Protein AF-A0A4T0TVY1-F1 (afdb_monomer)

Sequence (167 aa):
MPFAFKQKFFKFLSTNPLVAKLQYSLKISLIFTSILFFDAVQRMLRVVKEGQTAKEEHAFTDVRSETNFAARKFYSQRNVYLTGFTLFLSLILSRVFGIIMDLIQSQEELGLMKKDGQSSAAQNFKKQIEAKDREIEILKKQSTQNNKAMNELVDNANSSSGSKKEK

Mean predicted aligned error: 15.87 Å

Solvent-accessible surface area (backbone atoms only — not comparable to full-atom values): 8939 Å² total; per-residue (Å²): 138,65,64,69,59,51,50,50,55,52,45,58,47,61,77,35,80,56,45,66,52,48,56,49,49,51,55,51,50,44,53,55,38,48,53,53,27,52,52,30,44,53,52,30,53,50,51,53,48,56,52,51,53,36,61,73,68,59,65,62,79,42,74,68,57,48,52,55,48,52,51,53,48,54,55,30,51,52,49,28,53,52,34,45,49,50,40,52,50,45,52,50,50,56,53,51,53,52,53,52,50,54,51,50,52,54,50,50,52,54,49,49,52,50,48,54,57,50,62,52,55,50,50,50,52,52,53,49,50,62,49,49,54,52,51,50,52,51,51,51,52,49,50,54,51,51,52,49,53,50,49,52,52,50,52,51,49,53,54,60,58,60,69,71,75,77,129

pLDDT: mean 78.93, std 13.14, range [34.69, 95.62]

Radius of gyration: 43.63 Å; Cα contacts (8 Å, |Δi|>4): 47; chains: 1; bounding box: 74×28×139 Å

Structure (mmCIF, N/CA/C/O backbone):
data_AF-A0A4T0TVY1-F1
#
_entry.id   AF-A0A4T0TVY1-F1
#
loop_
_atom_site.group_PDB
_atom_site.id
_atom_site.type_symbol
_atom_site.label_atom_id
_atom_site.label_alt_id
_atom_site.label_comp_id
_atom_site.label_asym_id
_atom_site.label_entity_id
_atom_site.label_seq_id
_atom_site.pdbx_PDB_ins_code
_atom_site.Cartn_x
_atom_site.Cartn_y
_atom_site.Cartn_z
_atom_site.occupancy
_atom_site.B_iso_or_equiv
_atom_site.auth_seq_id
_atom_site.auth_comp_id
_atom_site.auth_asym_id
_atom_site.auth_atom_id
_atom_site.pdbx_PDB_model_num
ATOM 1 N N . MET A 1 1 ? 0.354 11.152 25.403 1.00 52.47 1 MET A N 1
ATOM 2 C CA . MET A 1 1 ? 0.126 12.048 24.241 1.00 52.47 1 MET A CA 1
ATOM 3 C C . MET A 1 1 ? 0.716 11.360 23.006 1.00 52.47 1 MET A C 1
ATOM 5 O O . MET A 1 1 ? 1.883 11.025 23.136 1.00 52.47 1 MET A O 1
ATOM 9 N N . PRO A 1 2 ? 0.036 11.034 21.877 1.00 55.88 2 PRO A N 1
ATOM 10 C CA . PRO A 1 2 ? -1.277 11.427 21.352 1.00 55.88 2 PRO A CA 1
ATOM 11 C C . PRO A 1 2 ? -2.118 10.201 20.881 1.00 55.88 2 PRO A C 1
ATOM 13 O O . PRO A 1 2 ? -2.559 10.135 19.735 1.00 55.88 2 PRO A O 1
ATOM 16 N N . PHE A 1 3 ? -2.309 9.179 21.725 1.00 55.06 3 PHE A N 1
ATOM 17 C CA . PHE A 1 3 ? -3.014 7.951 21.309 1.00 55.06 3 PHE A CA 1
ATOM 18 C C . PHE A 1 3 ? -4.513 8.187 21.059 1.00 55.06 3 PHE A C 1
ATOM 20 O O . PHE A 1 3 ? -5.058 7.698 20.077 1.00 55.06 3 PHE A O 1
ATOM 27 N N . ALA A 1 4 ? -5.158 9.029 21.875 1.00 60.84 4 ALA A N 1
ATOM 28 C CA . ALA A 1 4 ? -6.583 9.338 21.745 1.00 60.84 4 ALA A CA 1
ATOM 29 C C . ALA A 1 4 ? -6.927 10.116 20.460 1.00 60.84 4 ALA A C 1
ATOM 31 O O . ALA A 1 4 ? -7.992 9.916 19.883 1.00 60.84 4 ALA A O 1
ATOM 32 N N . PHE A 1 5 ? -6.025 10.984 19.988 1.00 60.34 5 PHE A N 1
ATOM 33 C CA . PHE A 1 5 ? -6.246 11.761 18.764 1.00 60.34 5 PHE A CA 1
ATOM 34 C C . PHE A 1 5 ? -6.070 10.895 17.515 1.00 60.34 5 PHE A C 1
ATOM 36 O O . PHE A 1 5 ? -6.911 10.940 16.620 1.00 60.34 5 PHE A O 1
ATOM 43 N N . LYS A 1 6 ? -5.039 10.033 17.501 1.00 64.50 6 LYS A N 1
ATOM 44 C CA . LYS A 1 6 ? -4.890 8.993 16.475 1.00 64.50 6 LYS A CA 1
ATOM 45 C C . LYS A 1 6 ? -6.125 8.094 16.465 1.00 64.50 6 LYS A C 1
ATOM 47 O O . LYS A 1 6 ? -6.751 7.946 15.426 1.00 64.50 6 LYS A O 1
ATOM 52 N N . GLN A 1 7 ? -6.549 7.588 17.620 1.00 64.44 7 GLN A N 1
ATOM 53 C CA . GLN A 1 7 ? -7.706 6.700 17.717 1.00 64.44 7 GLN A CA 1
ATOM 54 C C . GLN A 1 7 ? -9.004 7.361 17.230 1.00 64.44 7 GLN A C 1
ATOM 56 O O . GLN A 1 7 ? -9.764 6.720 16.518 1.00 64.44 7 GLN A O 1
ATOM 61 N N . LYS A 1 8 ? -9.246 8.647 17.520 1.00 65.69 8 LYS A N 1
ATOM 62 C CA . LYS A 1 8 ? -10.415 9.376 16.994 1.00 65.69 8 LYS A CA 1
ATOM 63 C C . LYS A 1 8 ? -10.335 9.642 15.491 1.00 65.69 8 LYS A C 1
ATOM 65 O O . LYS A 1 8 ? -11.336 9.458 14.809 1.00 65.69 8 LYS A O 1
ATOM 70 N N . PHE A 1 9 ? -9.172 10.034 14.970 1.00 66.25 9 PHE A N 1
ATOM 71 C CA 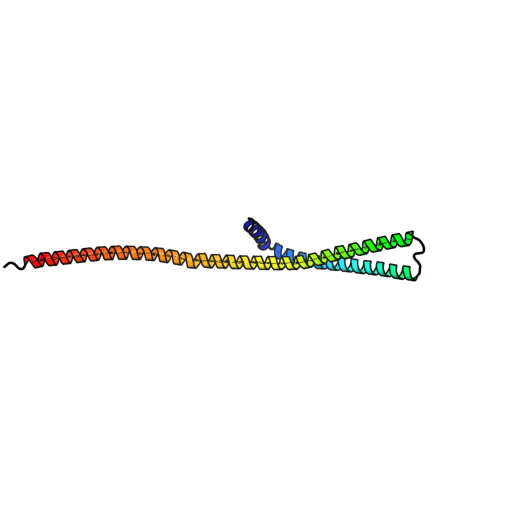. PHE A 1 9 ? -8.985 10.265 13.534 1.00 66.25 9 PHE A CA 1
ATOM 72 C C . PHE A 1 9 ? -9.130 8.963 12.735 1.00 66.25 9 PHE A C 1
ATOM 74 O O . PHE A 1 9 ? -9.834 8.926 11.732 1.00 66.25 9 PHE A O 1
ATOM 81 N N . PHE A 1 10 ? -8.541 7.870 13.225 1.00 62.25 10 PHE A N 1
ATOM 82 C CA . PHE A 1 10 ? -8.631 6.552 12.602 1.00 62.25 10 PHE A CA 1
ATOM 83 C C . PHE A 1 10 ? -10.004 5.903 12.778 1.00 62.25 10 PHE A C 1
ATOM 85 O O . PHE A 1 10 ? -10.476 5.275 11.838 1.00 62.25 10 PHE A O 1
ATOM 92 N N . LYS A 1 11 ? -10.693 6.105 13.910 1.00 65.50 11 LYS A N 1
ATOM 93 C CA . LYS A 1 11 ? -12.083 5.661 14.079 1.00 65.50 11 LYS A CA 1
ATOM 94 C C . LYS A 1 11 ? -13.013 6.427 13.140 1.00 65.50 11 LYS A C 1
ATOM 96 O O . LYS A 1 11 ? -13.789 5.805 12.437 1.00 65.50 11 LYS A O 1
ATOM 101 N N . PHE A 1 12 ? -12.854 7.744 13.011 1.00 65.31 12 PHE A N 1
ATOM 102 C CA . PHE A 1 12 ? -13.601 8.540 12.031 1.00 65.31 12 PHE A CA 1
ATOM 103 C C . PHE A 1 12 ? -13.336 8.100 10.581 1.00 65.31 12 PHE A C 1
ATOM 105 O O . PHE A 1 12 ? -14.265 8.032 9.778 1.00 65.31 12 PHE A O 1
ATOM 112 N N . LEU A 1 13 ? -12.089 7.742 10.257 1.00 64.56 13 LEU A N 1
ATOM 113 C CA . LEU A 1 13 ? -11.735 7.187 8.951 1.00 64.56 13 LEU A CA 1
ATOM 114 C C . LEU A 1 13 ? -12.352 5.793 8.740 1.00 64.56 13 LEU A C 1
ATOM 116 O O . LEU A 1 13 ? -12.840 5.524 7.649 1.00 64.56 13 LEU A O 1
ATOM 120 N N . SER A 1 14 ? -12.370 4.957 9.786 1.00 61.78 14 SER A N 1
ATOM 121 C CA . SER A 1 14 ? -12.850 3.566 9.797 1.00 61.78 14 SER A CA 1
ATOM 122 C C . SER A 1 14 ? -14.367 3.405 9.789 1.00 61.78 14 SER A C 1
ATOM 124 O O . SER A 1 14 ? -14.870 2.451 9.206 1.00 61.78 14 SER A O 1
ATOM 126 N N . THR A 1 15 ? -15.110 4.290 10.454 1.00 64.00 15 THR A N 1
ATOM 127 C CA . THR A 1 15 ? -16.579 4.213 10.540 1.00 64.00 15 THR A CA 1
ATOM 128 C C . THR A 1 15 ? -17.250 4.729 9.262 1.00 64.00 15 THR A C 1
ATOM 130 O O . THR A 1 15 ? -18.436 4.506 9.040 1.00 64.00 15 THR A O 1
ATOM 133 N N . ASN A 1 16 ? -16.500 5.414 8.396 1.00 65.06 16 ASN A N 1
ATOM 134 C CA . ASN A 1 16 ? -17.014 5.946 7.145 1.00 65.06 16 ASN A CA 1
ATOM 135 C C . ASN A 1 16 ? -16.883 4.880 6.031 1.00 65.06 16 ASN A C 1
ATOM 137 O O . ASN A 1 16 ? -15.803 4.297 5.889 1.00 65.06 16 ASN A O 1
ATOM 141 N N . PRO A 1 17 ? -17.902 4.653 5.171 1.00 65.25 17 PRO A N 1
ATOM 142 C CA . PRO A 1 17 ? -17.820 3.781 3.980 1.00 65.25 17 PRO A CA 1
ATOM 143 C C . PRO A 1 17 ? -16.655 4.092 3.016 1.00 65.25 17 PRO A C 1
ATOM 145 O O . PRO A 1 17 ? -16.434 3.383 2.032 1.00 65.25 17 PRO A O 1
ATOM 148 N N . LEU A 1 18 ? -15.889 5.148 3.292 1.00 65.69 18 LEU A N 1
ATOM 149 C CA . LEU A 1 18 ? -14.626 5.471 2.653 1.00 65.69 18 LEU A CA 1
ATOM 150 C C . LEU A 1 18 ? -13.584 4.354 2.755 1.00 65.69 18 LEU A C 1
ATOM 152 O O . LEU A 1 18 ? -12.869 4.185 1.779 1.00 65.69 18 LEU A O 1
ATOM 156 N N . VAL A 1 19 ? -13.492 3.566 3.835 1.00 70.19 19 VAL A N 1
ATOM 157 C CA . VAL A 1 19 ? -12.425 2.541 3.951 1.00 70.19 19 VAL A CA 1
ATOM 158 C C . VAL A 1 19 ? -12.494 1.488 2.854 1.00 70.19 19 VAL A C 1
ATOM 160 O O . VAL A 1 19 ? -11.478 1.198 2.223 1.00 70.19 19 VAL A O 1
ATOM 163 N N . ALA A 1 20 ? -13.686 0.954 2.579 1.00 70.56 20 ALA A N 1
ATOM 164 C CA . ALA A 1 20 ? -13.871 -0.024 1.510 1.00 70.56 20 ALA A CA 1
ATOM 165 C C . ALA A 1 20 ? -13.495 0.578 0.144 1.00 70.56 20 ALA A C 1
ATOM 167 O O . ALA A 1 20 ? -12.802 -0.054 -0.656 1.00 70.56 20 ALA A O 1
ATOM 168 N N . LYS A 1 21 ? -13.872 1.844 -0.091 1.00 80.56 21 LYS A N 1
ATOM 169 C CA . LYS A 1 21 ? -13.486 2.592 -1.296 1.00 80.56 21 LYS A CA 1
ATOM 170 C C . LYS A 1 21 ? -11.979 2.849 -1.364 1.00 80.56 21 LYS A C 1
ATOM 172 O O . LYS A 1 21 ? -11.419 2.807 -2.454 1.00 80.56 21 LYS A O 1
ATOM 177 N N . LEU A 1 22 ? -11.322 3.081 -0.229 1.00 81.31 22 LEU A N 1
ATOM 178 C CA . LEU A 1 22 ? -9.892 3.375 -0.137 1.00 81.31 22 LEU A CA 1
ATOM 179 C C . LEU A 1 22 ? -9.042 2.127 -0.381 1.00 81.31 22 LEU A C 1
ATOM 181 O O . LEU A 1 22 ? -8.049 2.181 -1.096 1.00 81.31 22 LEU A O 1
ATOM 185 N N . GLN A 1 23 ? -9.458 0.979 0.151 1.00 79.81 23 GLN A N 1
ATOM 186 C CA . GLN A 1 23 ? -8.814 -0.297 -0.148 1.00 79.81 23 GLN A CA 1
ATOM 187 C C . GLN A 1 23 ? -8.975 -0.659 -1.631 1.00 79.81 23 GLN A C 1
ATOM 189 O O . GLN A 1 23 ? -8.031 -1.141 -2.260 1.00 79.81 23 GLN A O 1
ATOM 194 N N . TYR A 1 24 ? -10.154 -0.404 -2.205 1.00 86.19 24 TYR A N 1
ATOM 195 C CA . TYR A 1 24 ? -10.407 -0.624 -3.626 1.00 86.19 24 TYR A CA 1
ATOM 196 C C . TYR A 1 24 ? -9.588 0.327 -4.514 1.00 86.19 24 TYR A C 1
ATOM 198 O O . TYR A 1 24 ? -8.977 -0.119 -5.484 1.00 86.19 24 TYR A O 1
ATOM 206 N N . SER A 1 25 ? -9.484 1.611 -4.152 1.00 86.44 25 SER A N 1
ATOM 207 C CA . SER A 1 25 ? -8.661 2.581 -4.886 1.00 86.44 25 SER A CA 1
ATOM 208 C C . SER A 1 25 ? -7.167 2.259 -4.804 1.00 86.44 25 SER A C 1
ATOM 210 O O . SER A 1 25 ? -6.471 2.356 -5.813 1.00 86.44 25 SER A O 1
ATOM 212 N N . LEU A 1 26 ? -6.681 1.788 -3.649 1.00 86.44 26 LEU A N 1
ATOM 213 C CA . LEU A 1 26 ? -5.319 1.269 -3.477 1.00 86.44 26 LEU A CA 1
ATOM 214 C C . LEU A 1 26 ? -5.036 0.092 -4.415 1.00 86.44 26 LEU A C 1
ATOM 216 O O . LEU A 1 26 ? -3.999 0.078 -5.076 1.00 86.44 26 LEU A O 1
ATOM 220 N N . LYS A 1 27 ? -5.965 -0.868 -4.512 1.00 87.31 27 LYS A N 1
ATOM 221 C CA . LYS A 1 27 ? -5.844 -2.014 -5.428 1.00 87.31 27 LYS A CA 1
ATOM 222 C C . LYS A 1 27 ? -5.816 -1.578 -6.894 1.00 87.31 27 LYS A C 1
ATOM 224 O O . LYS A 1 27 ? -4.980 -2.064 -7.648 1.00 87.31 27 LYS A O 1
ATOM 229 N N . ILE A 1 28 ? -6.680 -0.643 -7.297 1.00 90.94 28 ILE A N 1
ATOM 230 C CA . ILE A 1 28 ? -6.677 -0.103 -8.666 1.00 90.94 28 ILE A CA 1
ATOM 231 C C . ILE A 1 28 ? -5.353 0.612 -8.966 1.00 90.94 28 ILE A C 1
ATOM 233 O O . ILE A 1 28 ? -4.727 0.344 -9.989 1.00 90.94 28 ILE A O 1
ATOM 237 N N . SER A 1 29 ? -4.897 1.486 -8.065 1.00 90.12 29 SER A N 1
ATOM 238 C CA . SER A 1 29 ? -3.627 2.213 -8.206 1.00 90.12 29 SER A CA 1
ATOM 239 C C . SER A 1 29 ? -2.429 1.265 -8.349 1.00 90.12 29 SER A C 1
ATOM 241 O O . SER A 1 29 ? -1.515 1.517 -9.139 1.00 90.12 29 SER A O 1
ATOM 243 N N . LEU A 1 30 ? -2.462 0.127 -7.650 1.00 91.12 30 LEU A N 1
ATOM 244 C CA . LEU A 1 30 ? -1.445 -0.917 -7.754 1.00 91.12 30 LEU A CA 1
ATOM 245 C C . LEU A 1 30 ? -1.390 -1.535 -9.159 1.00 91.12 30 LEU A C 1
ATOM 247 O O . LEU A 1 30 ? -0.298 -1.705 -9.701 1.00 91.12 30 LEU A O 1
ATOM 251 N N . ILE A 1 31 ? -2.540 -1.805 -9.787 1.00 92.38 31 ILE A N 1
ATOM 252 C CA . ILE A 1 31 ? -2.605 -2.301 -11.173 1.00 92.38 31 ILE A CA 1
ATOM 253 C C . ILE A 1 31 ? -2.018 -1.269 -12.147 1.00 92.38 31 ILE A C 1
ATOM 255 O O . ILE A 1 31 ? -1.158 -1.614 -12.954 1.00 92.38 31 ILE A O 1
ATOM 259 N N . PHE A 1 32 ? -2.411 0.004 -12.040 1.00 93.62 32 PHE A N 1
ATOM 260 C CA . PHE A 1 32 ? -1.865 1.076 -12.887 1.00 93.62 32 PHE A CA 1
ATOM 261 C C . PHE A 1 32 ? -0.349 1.231 -12.738 1.00 93.62 32 PHE A C 1
ATOM 263 O O . PHE A 1 32 ? 0.371 1.314 -13.733 1.00 93.62 32 PHE A O 1
ATOM 270 N N . THR A 1 33 ? 0.146 1.224 -11.501 1.00 92.94 33 THR A N 1
ATOM 271 C CA . THR A 1 33 ? 1.586 1.303 -11.214 1.00 92.94 33 THR A CA 1
ATOM 272 C C . THR A 1 33 ? 2.325 0.092 -11.782 1.00 92.94 33 THR A C 1
ATOM 274 O O . THR A 1 33 ? 3.422 0.238 -12.315 1.00 92.94 33 THR A O 1
ATOM 277 N N . SER A 1 34 ? 1.706 -1.091 -11.729 1.00 93.88 34 SER A N 1
ATOM 278 C CA . SER A 1 34 ? 2.258 -2.315 -12.317 1.00 93.88 34 SER A CA 1
ATOM 279 C C . SER A 1 34 ? 2.393 -2.187 -13.833 1.00 93.88 34 SER A C 1
ATOM 281 O O . SER A 1 34 ? 3.465 -2.451 -14.367 1.00 93.88 34 SER A O 1
ATOM 283 N N . ILE A 1 35 ? 1.354 -1.713 -14.528 1.00 95.00 35 ILE A N 1
ATOM 284 C CA . ILE A 1 35 ? 1.393 -1.486 -15.983 1.00 95.00 35 ILE A CA 1
ATOM 285 C C . ILE A 1 35 ? 2.497 -0.483 -16.353 1.00 95.00 35 ILE A C 1
ATOM 287 O O . ILE A 1 35 ? 3.291 -0.753 -17.252 1.00 95.00 35 ILE A O 1
ATOM 291 N N . LEU A 1 36 ? 2.594 0.642 -15.635 1.00 92.75 36 LEU A N 1
ATOM 292 C CA . LEU A 1 36 ? 3.642 1.648 -15.855 1.00 92.75 36 LEU A CA 1
ATOM 293 C C . LEU A 1 36 ? 5.050 1.090 -15.623 1.00 92.75 36 LEU A C 1
ATOM 295 O O . LEU A 1 36 ? 5.978 1.435 -16.353 1.00 92.75 36 LEU A O 1
ATOM 299 N N . PHE A 1 37 ? 5.213 0.222 -14.624 1.00 95.50 37 PHE A N 1
ATOM 300 C CA . PHE A 1 37 ? 6.481 -0.447 -14.365 1.00 95.50 37 PHE A CA 1
ATOM 301 C C . PHE A 1 37 ? 6.869 -1.377 -15.519 1.00 95.50 37 PHE A C 1
ATOM 303 O O . PHE A 1 37 ? 7.997 -1.304 -16.005 1.00 95.50 37 PHE A O 1
ATOM 310 N N . PHE A 1 38 ? 5.940 -2.202 -16.010 1.00 95.62 38 PHE A N 1
ATOM 311 C CA . PHE A 1 38 ? 6.207 -3.072 -17.157 1.00 95.62 38 PHE A CA 1
ATOM 312 C C . PHE A 1 38 ? 6.516 -2.277 -18.437 1.00 95.62 38 PHE A C 1
ATOM 314 O O . PHE A 1 38 ? 7.458 -2.645 -19.139 1.00 95.62 38 PHE A O 1
ATOM 321 N N . ASP A 1 39 ? 5.824 -1.160 -18.705 1.00 95.00 39 ASP A N 1
ATOM 322 C CA . ASP A 1 39 ? 6.174 -0.251 -19.816 1.00 95.00 39 ASP A CA 1
ATOM 323 C C . ASP A 1 39 ? 7.605 0.284 -19.672 1.00 95.00 39 ASP A C 1
ATOM 325 O O . ASP A 1 39 ? 8.407 0.215 -20.609 1.00 95.00 39 ASP A O 1
ATOM 329 N N . ALA A 1 40 ? 7.957 0.773 -18.478 1.00 94.19 40 ALA A N 1
ATOM 330 C CA . ALA A 1 40 ? 9.286 1.304 -18.207 1.00 94.19 40 ALA A CA 1
ATOM 331 C C . ALA A 1 40 ? 10.369 0.233 -18.406 1.00 94.19 40 ALA A C 1
ATOM 333 O O . ALA A 1 40 ? 11.394 0.509 -19.038 1.00 94.19 40 ALA A O 1
ATOM 334 N N . VAL A 1 41 ? 10.136 -0.991 -17.915 1.00 95.50 41 VAL A N 1
ATOM 335 C CA . VAL A 1 41 ? 11.055 -2.128 -18.074 1.00 95.50 41 VAL A CA 1
ATOM 336 C C . VAL A 1 41 ? 11.213 -2.479 -19.547 1.00 95.50 41 VAL A C 1
ATOM 338 O O . VAL A 1 41 ? 12.339 -2.569 -20.029 1.00 95.50 41 VAL A O 1
ATOM 341 N N . GLN A 1 42 ? 10.116 -2.619 -20.291 1.00 95.25 42 GLN A N 1
ATOM 342 C CA . GLN A 1 42 ? 10.165 -2.960 -21.711 1.00 95.25 42 GLN A CA 1
ATOM 343 C C . GLN A 1 42 ? 10.914 -1.894 -22.521 1.00 95.25 42 GLN A C 1
ATOM 345 O O . GLN A 1 42 ? 11.753 -2.224 -23.365 1.00 95.25 42 GLN A O 1
ATOM 350 N N . ARG A 1 43 ? 10.687 -0.611 -22.220 1.00 92.94 43 ARG A N 1
ATOM 351 C CA . ARG A 1 43 ? 11.419 0.504 -22.828 1.00 92.94 43 ARG A CA 1
ATOM 352 C C . ARG A 1 43 ? 12.908 0.463 -22.491 1.00 92.94 43 ARG A C 1
ATOM 354 O O . ARG A 1 43 ? 13.733 0.645 -23.382 1.00 92.94 43 ARG A O 1
ATOM 361 N N . MET A 1 44 ? 13.262 0.210 -21.233 1.00 94.25 44 MET A N 1
ATOM 362 C CA . MET A 1 44 ? 14.659 0.096 -20.811 1.00 94.25 44 MET A CA 1
ATOM 363 C C . MET A 1 44 ? 15.356 -1.090 -21.482 1.00 94.25 44 MET A C 1
ATOM 365 O O . MET A 1 44 ? 16.461 -0.924 -21.990 1.00 94.25 44 MET A O 1
ATOM 369 N N . LEU A 1 45 ? 14.717 -2.261 -21.539 1.00 94.06 45 LEU A N 1
ATOM 370 C CA . LEU A 1 45 ? 15.266 -3.443 -22.208 1.00 94.06 45 LEU A CA 1
ATOM 371 C C . LEU A 1 45 ? 15.500 -3.187 -23.698 1.00 94.06 45 LEU A C 1
ATOM 373 O O . LEU A 1 45 ? 16.549 -3.558 -24.222 1.00 94.06 45 LEU A O 1
ATOM 377 N N . ARG A 1 46 ? 14.568 -2.495 -24.365 1.00 93.44 46 ARG A N 1
ATOM 378 C CA . ARG A 1 46 ? 14.742 -2.067 -25.757 1.00 93.44 46 ARG A CA 1
ATOM 379 C C . ARG A 1 46 ? 15.965 -1.161 -25.923 1.00 93.44 46 ARG A C 1
ATOM 381 O O . ARG A 1 46 ? 16.797 -1.447 -26.774 1.00 93.44 46 ARG A O 1
ATOM 388 N N . VAL A 1 47 ? 16.115 -0.131 -25.086 1.00 92.00 47 VAL A N 1
ATOM 389 C CA . VAL A 1 47 ? 17.278 0.779 -25.124 1.00 92.00 47 VAL A CA 1
ATOM 390 C C . VAL A 1 47 ? 18.585 0.031 -24.844 1.00 92.00 47 VAL A C 1
ATOM 392 O O . VAL A 1 47 ? 19.595 0.283 -25.493 1.00 92.00 47 VAL A O 1
ATOM 395 N N . VAL A 1 48 ? 18.592 -0.916 -23.903 1.00 89.75 48 VAL A N 1
ATOM 396 C CA . VAL A 1 48 ? 19.778 -1.738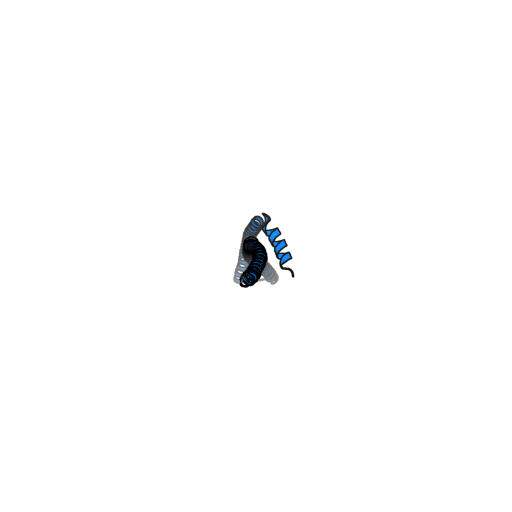 -23.616 1.00 89.75 48 VAL A CA 1
ATOM 397 C C . VAL A 1 48 ? 20.152 -2.604 -24.820 1.00 89.75 48 VAL A C 1
ATOM 399 O O . VAL A 1 48 ? 21.332 -2.660 -25.163 1.00 89.75 48 VAL A O 1
ATOM 402 N N . LYS A 1 49 ? 19.168 -3.222 -25.483 1.00 91.06 49 LYS A N 1
ATOM 403 C CA . LYS A 1 49 ? 19.382 -4.048 -26.677 1.00 91.06 49 LYS A CA 1
ATOM 404 C C . LYS A 1 49 ? 19.897 -3.225 -27.860 1.00 91.06 49 LYS A C 1
ATOM 406 O O . LYS A 1 49 ? 20.892 -3.608 -28.459 1.00 91.06 49 LYS A O 1
ATOM 411 N N . GLU A 1 50 ? 19.282 -2.071 -28.136 1.00 88.38 50 GLU A N 1
ATOM 412 C CA . GLU A 1 50 ? 19.752 -1.118 -29.158 1.00 88.38 50 GLU A CA 1
ATOM 413 C C . GLU A 1 50 ? 21.218 -0.715 -28.909 1.00 88.38 50 GLU A C 1
ATOM 415 O O . GLU A 1 50 ? 22.012 -0.629 -29.841 1.00 88.38 50 GLU A O 1
ATOM 420 N N . GLY A 1 51 ? 21.608 -0.552 -27.641 1.00 85.38 51 GLY A N 1
ATOM 421 C CA . GLY A 1 51 ? 22.993 -0.281 -27.258 1.00 85.38 51 GLY A CA 1
ATOM 422 C C . GLY A 1 51 ? 23.970 -1.427 -27.461 1.00 85.38 51 GLY A C 1
ATOM 423 O O . GLY A 1 51 ? 25.130 -1.178 -27.773 1.00 85.38 51 GLY A O 1
ATOM 424 N N . GLN A 1 52 ? 23.537 -2.669 -27.241 1.00 84.56 52 GLN A N 1
ATOM 425 C CA . GLN A 1 52 ? 24.375 -3.849 -2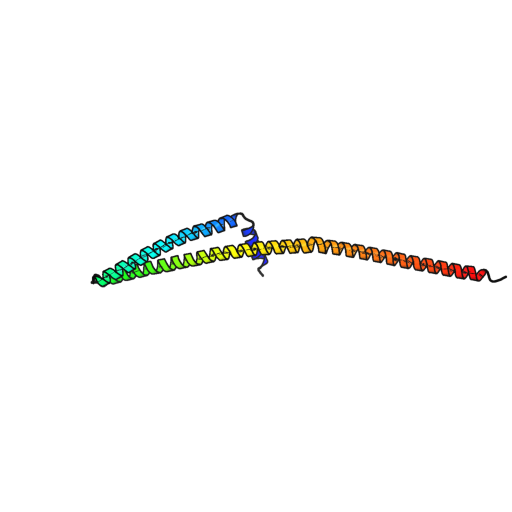7.460 1.00 84.56 52 GLN A CA 1
ATOM 426 C C . GLN A 1 52 ? 24.640 -4.047 -28.952 1.00 84.56 52 GLN A C 1
ATOM 428 O O . GLN A 1 52 ? 25.799 -4.136 -29.343 1.00 84.56 52 GLN A O 1
ATOM 433 N N . THR A 1 53 ? 23.595 -3.986 -29.782 1.00 85.62 53 THR A N 1
ATOM 434 C CA . THR A 1 53 ? 23.718 -4.101 -31.242 1.00 85.62 53 THR A CA 1
ATOM 435 C C . THR A 1 53 ? 24.590 -2.989 -31.827 1.00 85.62 53 THR A C 1
ATOM 437 O O . THR A 1 53 ? 25.517 -3.271 -32.575 1.00 85.62 53 THR A O 1
ATOM 440 N N . ALA A 1 54 ? 24.394 -1.733 -31.411 1.00 83.25 54 ALA A N 1
ATOM 441 C CA . ALA A 1 54 ? 25.226 -0.624 -31.888 1.00 83.25 54 ALA A CA 1
ATOM 442 C C . ALA A 1 54 ? 26.710 -0.751 -31.482 1.00 83.25 54 ALA A C 1
ATOM 444 O O . ALA A 1 54 ? 27.591 -0.216 -32.159 1.00 83.25 54 ALA A O 1
ATOM 445 N N . LYS A 1 55 ? 27.003 -1.468 -30.388 1.00 80.38 55 LYS A N 1
ATOM 446 C CA . LYS A 1 55 ? 28.372 -1.753 -29.941 1.00 80.38 55 LYS A CA 1
ATOM 447 C C . LYS A 1 55 ? 29.013 -2.897 -30.733 1.00 80.38 55 LYS A C 1
ATOM 449 O O . LYS A 1 55 ? 30.209 -2.834 -30.991 1.00 80.38 55 LYS A O 1
ATOM 454 N N . GLU A 1 56 ? 28.230 -3.905 -31.115 1.00 81.69 56 GLU A N 1
ATOM 455 C CA . GLU A 1 56 ? 28.656 -5.024 -31.970 1.00 81.69 56 GLU A CA 1
ATOM 456 C C . GLU A 1 56 ? 28.892 -4.582 -33.422 1.00 81.69 56 GLU A C 1
ATOM 458 O O . GLU A 1 56 ? 29.863 -5.001 -34.043 1.00 81.69 56 GLU A O 1
ATOM 463 N N . GLU A 1 57 ? 28.060 -3.681 -33.946 1.00 82.00 57 GLU A N 1
ATOM 464 C CA . GLU A 1 57 ? 28.162 -3.169 -35.320 1.00 82.00 57 GLU A CA 1
ATOM 465 C C . GLU A 1 57 ? 29.192 -2.034 -35.490 1.00 82.00 57 GLU A C 1
ATOM 467 O O . GLU A 1 57 ? 29.281 -1.443 -36.563 1.00 82.00 57 GLU A O 1
ATOM 472 N N . HIS A 1 58 ? 29.954 -1.676 -34.444 1.00 75.62 58 HIS A N 1
ATOM 473 C CA . HIS A 1 58 ? 30.814 -0.477 -34.421 1.00 75.62 58 HIS A CA 1
ATOM 474 C C . HIS A 1 58 ? 30.088 0.811 -34.883 1.00 75.62 58 HIS A C 1
ATOM 476 O O . HIS A 1 58 ? 30.703 1.760 -35.377 1.00 75.62 58 HIS A O 1
ATOM 482 N N . ALA A 1 59 ? 28.766 0.872 -34.690 1.00 68.06 59 ALA A N 1
ATOM 483 C CA . ALA A 1 59 ? 27.913 1.974 -35.132 1.00 68.06 59 ALA A CA 1
ATOM 484 C C . ALA A 1 59 ? 28.092 3.250 -34.283 1.00 68.06 59 ALA A C 1
ATOM 486 O O . ALA A 1 59 ? 27.629 4.326 -34.658 1.00 68.06 59 ALA A O 1
ATOM 487 N N . PHE A 1 60 ? 28.802 3.154 -33.155 1.00 67.50 60 PHE A N 1
ATOM 488 C CA . PHE A 1 60 ? 29.233 4.282 -32.324 1.00 67.50 60 PHE A CA 1
ATOM 489 C C . PHE A 1 60 ? 30.506 4.956 -32.863 1.00 67.50 60 PHE A C 1
ATOM 491 O O . PHE A 1 60 ? 31.491 5.132 -32.155 1.00 67.50 60 PHE A O 1
ATOM 498 N N . THR A 1 61 ? 30.509 5.327 -34.140 1.00 67.00 61 THR A N 1
ATOM 499 C CA . THR A 1 61 ? 31.684 5.922 -34.803 1.00 67.00 61 THR A CA 1
ATOM 500 C C . THR A 1 61 ? 31.890 7.406 -34.455 1.00 67.00 61 THR A C 1
ATOM 502 O O . THR A 1 61 ? 32.950 7.957 -34.734 1.00 67.00 61 THR A O 1
ATOM 505 N N . ASP A 1 62 ? 30.901 8.052 -33.822 1.00 74.69 62 ASP A N 1
ATOM 506 C CA . ASP A 1 62 ? 30.922 9.469 -33.424 1.00 74.69 62 ASP A CA 1
ATOM 507 C C . ASP A 1 62 ? 30.604 9.641 -31.923 1.00 74.69 62 ASP A C 1
ATOM 509 O O . ASP A 1 62 ? 29.599 9.122 -31.426 1.00 74.69 62 ASP A O 1
ATOM 513 N N . VAL A 1 63 ? 31.406 10.442 -31.210 1.00 76.88 63 VAL A N 1
ATOM 514 C CA . VAL A 1 63 ? 31.256 10.797 -29.779 1.00 76.88 63 VAL A CA 1
ATOM 515 C C . VAL A 1 63 ? 29.860 11.358 -29.475 1.00 76.88 63 VAL A C 1
ATOM 517 O O . VAL A 1 63 ? 29.294 11.147 -28.393 1.00 76.88 63 VAL A O 1
ATOM 520 N N . ARG A 1 64 ? 29.244 12.047 -30.445 1.00 78.88 64 ARG A N 1
ATOM 521 C CA . ARG A 1 64 ? 27.877 12.563 -30.307 1.00 78.88 64 ARG A CA 1
ATOM 522 C C . ARG A 1 64 ? 26.842 11.437 -30.229 1.00 78.88 64 ARG A C 1
ATOM 524 O O . ARG A 1 64 ? 25.869 11.559 -29.481 1.00 78.88 64 ARG A O 1
ATOM 531 N N . SER A 1 65 ? 27.029 10.348 -30.973 1.00 79.31 65 SER A N 1
ATOM 532 C CA . SER A 1 65 ? 26.124 9.189 -30.964 1.00 79.31 65 SER A CA 1
ATOM 533 C C . SER A 1 65 ? 26.197 8.425 -29.635 1.00 79.31 65 SER A C 1
ATOM 535 O O . SER A 1 65 ? 25.156 8.114 -29.049 1.00 79.31 65 SER A O 1
ATOM 537 N N . GLU A 1 66 ? 27.406 8.256 -29.090 1.00 79.81 66 GLU A N 1
ATOM 538 C CA . GLU A 1 66 ? 27.640 7.637 -27.781 1.00 79.81 66 GLU A CA 1
ATOM 539 C C . GLU A 1 66 ? 27.004 8.443 -26.648 1.00 79.81 66 GLU A C 1
ATOM 541 O O . GLU A 1 66 ? 26.285 7.895 -25.809 1.00 79.81 66 GLU A O 1
ATOM 546 N N . THR A 1 67 ? 27.196 9.765 -26.656 1.00 84.69 67 THR A N 1
ATOM 547 C CA . THR A 1 67 ? 26.656 10.651 -25.615 1.00 84.69 67 THR A CA 1
ATOM 548 C C . THR A 1 67 ? 25.122 10.632 -25.605 1.00 84.69 67 THR A C 1
ATOM 550 O O . THR A 1 67 ? 24.494 10.534 -24.547 1.00 84.69 67 THR A O 1
ATOM 553 N N . ASN A 1 68 ? 24.490 10.655 -26.785 1.00 85.31 68 ASN A N 1
ATOM 554 C CA . ASN A 1 68 ? 23.032 10.574 -26.912 1.00 85.31 68 ASN A CA 1
ATOM 555 C C . ASN A 1 68 ? 22.469 9.216 -26.469 1.00 85.31 68 ASN A C 1
ATOM 557 O O . ASN A 1 68 ? 21.367 9.153 -25.915 1.00 85.31 68 ASN A O 1
ATOM 561 N N . PHE A 1 69 ? 23.194 8.128 -26.725 1.00 87.25 69 PHE A N 1
ATOM 562 C CA . PHE A 1 69 ? 22.809 6.801 -26.262 1.00 87.25 69 PHE A CA 1
ATOM 563 C C . PHE A 1 69 ? 22.923 6.683 -24.737 1.00 87.25 69 PHE A C 1
ATOM 565 O O . PHE A 1 69 ? 21.971 6.260 -24.075 1.00 87.25 69 PHE A O 1
ATOM 572 N N . ALA A 1 70 ? 24.048 7.126 -24.168 1.00 86.75 70 ALA A N 1
ATOM 573 C CA . ALA A 1 70 ? 24.271 7.134 -22.727 1.00 86.75 70 ALA A CA 1
ATOM 574 C C . ALA A 1 70 ? 23.157 7.901 -22.000 1.00 86.75 70 ALA A C 1
ATOM 576 O O . ALA A 1 70 ? 22.566 7.372 -21.057 1.00 86.75 70 ALA A O 1
ATOM 577 N N . ALA A 1 71 ? 22.785 9.088 -22.493 1.00 88.94 71 ALA A N 1
ATOM 578 C CA . ALA A 1 71 ? 21.676 9.861 -21.941 1.00 88.94 71 ALA A CA 1
ATOM 579 C C . ALA A 1 71 ? 20.362 9.059 -21.935 1.00 88.94 71 ALA A C 1
ATOM 581 O O . ALA A 1 71 ? 19.734 8.912 -20.885 1.00 88.94 71 ALA A O 1
ATOM 582 N N . ARG A 1 72 ? 19.959 8.476 -23.075 1.00 89.38 72 ARG A N 1
ATOM 583 C CA . ARG A 1 72 ? 18.730 7.659 -23.176 1.00 89.38 72 ARG A CA 1
ATOM 584 C C . ARG A 1 72 ? 18.741 6.464 -22.222 1.00 89.38 72 ARG A C 1
ATOM 586 O O . ARG A 1 72 ? 17.725 6.183 -21.582 1.00 89.38 72 ARG A O 1
ATOM 593 N N . LYS A 1 73 ? 19.891 5.805 -22.070 1.00 90.62 73 LYS A N 1
ATOM 594 C CA . LYS A 1 73 ? 20.080 4.715 -21.108 1.00 90.62 73 LYS A CA 1
ATOM 595 C C . LYS A 1 73 ? 19.841 5.193 -19.674 1.00 90.62 73 LYS A C 1
ATOM 597 O O . LYS A 1 73 ? 19.005 4.598 -18.996 1.00 90.62 73 LYS A O 1
ATOM 602 N N . PHE A 1 74 ? 20.465 6.292 -19.243 1.00 90.69 74 PHE A N 1
ATOM 603 C CA . PHE A 1 74 ? 20.247 6.863 -17.905 1.00 90.69 74 PHE A CA 1
ATOM 604 C C . PHE A 1 74 ? 18.781 7.243 -17.652 1.00 90.69 74 PHE A C 1
ATOM 606 O O . PHE A 1 74 ? 18.236 6.921 -16.594 1.00 90.69 74 PHE A O 1
ATOM 613 N N . TYR A 1 75 ? 18.115 7.868 -18.628 1.00 91.06 75 TYR A N 1
ATOM 614 C CA . TYR A 1 75 ? 16.694 8.211 -18.516 1.00 91.06 75 TYR A CA 1
ATOM 615 C C . TYR A 1 75 ? 15.814 6.973 -18.325 1.00 91.06 75 TYR A C 1
ATOM 617 O O . TYR A 1 75 ? 14.972 6.948 -17.425 1.00 91.06 75 TYR A O 1
ATOM 625 N N . SER A 1 76 ? 16.017 5.937 -19.145 1.00 91.31 76 SER A N 1
ATOM 626 C CA . SER A 1 76 ? 15.240 4.696 -19.042 1.00 91.31 76 SER A CA 1
ATOM 627 C C . SER A 1 76 ? 15.493 3.958 -17.721 1.00 91.31 76 SER A C 1
ATOM 629 O O . SER A 1 76 ? 14.540 3.527 -17.077 1.00 91.31 76 SER A O 1
ATOM 631 N N . GLN A 1 77 ? 16.744 3.917 -17.253 1.00 92.50 77 GLN A N 1
ATOM 632 C CA . GLN A 1 77 ? 17.122 3.310 -15.976 1.00 92.50 77 GLN A CA 1
ATOM 633 C C . GLN A 1 77 ? 16.451 4.000 -14.788 1.00 92.50 77 GLN A C 1
ATOM 635 O O . GLN A 1 77 ? 15.823 3.341 -13.962 1.00 92.50 77 GLN A O 1
ATOM 640 N N . ARG A 1 78 ? 16.527 5.335 -14.714 1.00 95.25 78 ARG A N 1
ATOM 641 C CA . ARG A 1 78 ? 15.908 6.099 -13.622 1.00 95.25 78 ARG A CA 1
ATOM 642 C C . ARG A 1 78 ? 14.401 5.876 -13.568 1.00 95.25 78 ARG A C 1
ATOM 644 O O . ARG A 1 78 ? 13.851 5.718 -12.484 1.00 95.25 78 ARG A O 1
ATOM 651 N N . ASN A 1 79 ? 13.738 5.864 -14.722 1.00 91.56 79 ASN A N 1
ATOM 652 C CA . ASN A 1 79 ? 12.291 5.687 -14.778 1.00 91.56 79 ASN A CA 1
ATOM 653 C C . ASN A 1 79 ? 11.869 4.279 -14.328 1.00 91.56 79 ASN A C 1
ATOM 655 O O . ASN A 1 79 ? 10.874 4.161 -13.616 1.00 91.56 79 ASN A O 1
ATOM 659 N N . VAL A 1 80 ? 12.638 3.232 -14.655 1.00 94.25 80 VAL A N 1
ATOM 660 C CA . VAL A 1 80 ? 12.404 1.871 -14.135 1.00 94.25 80 VAL A CA 1
ATOM 661 C C . VAL A 1 80 ? 12.592 1.810 -12.626 1.00 94.25 80 VAL A C 1
ATOM 663 O O . VAL A 1 80 ? 11.738 1.268 -11.931 1.00 94.25 80 VAL A O 1
ATOM 666 N N . TYR A 1 81 ? 13.663 2.398 -12.092 1.00 94.50 81 TYR A N 1
ATOM 667 C CA . TYR A 1 81 ? 13.886 2.390 -10.644 1.00 94.50 81 TYR A CA 1
ATOM 668 C C . TYR A 1 81 ? 12.831 3.197 -9.886 1.00 94.50 81 TYR A C 1
ATOM 670 O O . TYR A 1 81 ? 12.349 2.746 -8.850 1.00 94.50 81 TYR A O 1
ATOM 678 N N . LEU A 1 82 ? 12.427 4.357 -10.412 1.00 92.56 82 LEU A N 1
ATOM 679 C CA . LEU A 1 82 ? 11.393 5.190 -9.803 1.00 92.56 82 LEU A CA 1
ATOM 680 C C . LEU A 1 82 ? 10.045 4.459 -9.777 1.00 92.56 82 LEU A C 1
ATOM 682 O O . LEU A 1 82 ? 9.444 4.326 -8.714 1.00 92.56 82 LEU A O 1
ATOM 686 N N . THR A 1 83 ? 9.605 3.932 -10.924 1.00 93.62 83 THR A N 1
ATOM 687 C CA . THR A 1 83 ? 8.342 3.177 -11.024 1.00 93.62 83 THR A CA 1
ATOM 688 C C . THR A 1 83 ? 8.386 1.871 -10.230 1.00 93.62 83 THR A C 1
ATOM 690 O O . THR A 1 83 ? 7.398 1.516 -9.591 1.00 93.62 83 THR A O 1
ATOM 693 N N . GLY A 1 84 ? 9.536 1.194 -10.179 1.00 93.88 84 GLY A N 1
ATOM 694 C CA . GLY A 1 84 ? 9.741 -0.008 -9.372 1.00 93.88 84 GLY A CA 1
ATOM 695 C C . GLY A 1 84 ? 9.672 0.269 -7.872 1.00 93.88 84 GLY A C 1
ATOM 696 O O . GLY A 1 84 ? 9.042 -0.484 -7.130 1.00 93.88 84 GLY A O 1
ATOM 697 N N . PHE A 1 85 ? 10.240 1.385 -7.410 1.00 93.56 85 PHE A N 1
ATOM 698 C CA . PHE A 1 85 ? 10.115 1.788 -6.011 1.00 93.56 85 PHE A CA 1
ATOM 699 C C . PHE A 1 85 ? 8.679 2.196 -5.661 1.00 93.56 85 PHE A C 1
ATOM 701 O O . PHE A 1 85 ? 8.184 1.829 -4.596 1.00 93.56 85 PHE A O 1
ATOM 708 N N . THR A 1 86 ? 7.966 2.884 -6.561 1.00 92.69 86 THR A N 1
ATOM 709 C CA . THR A 1 86 ? 6.534 3.178 -6.384 1.00 92.69 86 THR A CA 1
ATOM 710 C C . THR A 1 86 ? 5.699 1.902 -6.291 1.00 92.69 86 THR A C 1
ATOM 712 O O . THR A 1 86 ? 4.831 1.813 -5.425 1.00 92.69 86 THR A O 1
ATOM 715 N N . LEU A 1 87 ? 5.980 0.894 -7.123 1.00 93.00 87 LEU A N 1
ATOM 716 C CA . LEU A 1 87 ? 5.332 -0.419 -7.057 1.00 93.00 87 LEU A CA 1
ATOM 717 C C . LEU A 1 87 ? 5.573 -1.096 -5.700 1.00 93.00 87 LEU A C 1
ATOM 719 O O . LEU A 1 87 ? 4.640 -1.578 -5.058 1.00 93.00 87 LEU A O 1
ATOM 723 N N . PHE A 1 88 ? 6.822 -1.095 -5.237 1.00 91.81 88 PHE A N 1
ATOM 724 C CA . PHE A 1 88 ? 7.194 -1.669 -3.948 1.00 91.81 88 PHE A CA 1
ATOM 725 C C . PHE A 1 88 ? 6.492 -0.966 -2.777 1.00 91.81 88 PHE A C 1
ATOM 727 O O . PHE A 1 88 ? 5.878 -1.615 -1.929 1.00 91.81 88 PHE A O 1
ATOM 734 N N . LEU A 1 89 ? 6.512 0.369 -2.764 1.00 89.88 89 LEU A N 1
ATOM 735 C CA . LEU A 1 89 ? 5.783 1.178 -1.787 1.00 89.88 89 LEU A CA 1
ATOM 736 C C . LEU A 1 89 ? 4.278 0.911 -1.835 1.00 89.88 89 LEU A C 1
ATOM 738 O O . LEU A 1 89 ? 3.650 0.812 -0.788 1.00 89.88 89 LEU A O 1
ATOM 742 N N . SER A 1 90 ? 3.700 0.779 -3.029 1.00 89.69 90 SER A N 1
ATOM 743 C CA . SER A 1 90 ? 2.282 0.473 -3.239 1.00 89.69 90 SER A CA 1
ATOM 744 C C . SER A 1 90 ? 1.887 -0.867 -2.604 1.00 89.69 90 SER A C 1
ATOM 746 O O . SER A 1 90 ? 0.873 -0.941 -1.903 1.00 89.69 90 SER A O 1
ATOM 748 N N . LEU A 1 91 ? 2.718 -1.902 -2.761 1.00 88.75 91 LEU A N 1
ATOM 749 C CA . LEU A 1 91 ? 2.523 -3.209 -2.124 1.00 88.75 91 LEU A CA 1
ATOM 750 C C . LEU A 1 91 ? 2.598 -3.118 -0.595 1.00 88.75 91 LEU A C 1
ATOM 752 O O . LEU A 1 91 ? 1.712 -3.626 0.098 1.00 88.75 91 LEU A O 1
ATOM 756 N N . ILE A 1 92 ? 3.617 -2.431 -0.063 1.00 90.56 92 ILE A N 1
ATOM 757 C CA . ILE A 1 92 ? 3.748 -2.201 1.384 1.00 90.56 92 ILE A CA 1
ATOM 758 C C . ILE A 1 92 ? 2.533 -1.445 1.908 1.00 90.56 92 ILE A C 1
ATOM 760 O O . ILE A 1 92 ? 1.954 -1.842 2.914 1.00 90.56 92 ILE A O 1
ATOM 764 N N . LEU A 1 93 ? 2.123 -0.380 1.223 1.00 87.62 93 LEU A N 1
ATOM 765 C CA . LEU A 1 93 ? 1.003 0.456 1.630 1.00 87.62 93 LEU A CA 1
ATOM 766 C C . LEU A 1 93 ? -0.294 -0.355 1.676 1.00 87.62 93 LEU A C 1
ATOM 768 O O . LEU A 1 93 ? -1.042 -0.245 2.644 1.00 87.62 93 LEU A O 1
ATOM 772 N N . SER A 1 94 ? -0.523 -1.231 0.692 1.00 85.00 94 SER A N 1
ATOM 773 C CA . SER A 1 94 ? -1.659 -2.156 0.696 1.00 85.00 94 SER A CA 1
ATOM 774 C C . SER A 1 94 ? -1.635 -3.091 1.912 1.00 85.00 94 SER A C 1
ATOM 776 O O . SER A 1 94 ? -2.653 -3.248 2.591 1.00 85.00 94 SER A O 1
ATOM 778 N N . ARG A 1 95 ? -0.468 -3.663 2.247 1.00 88.44 95 ARG A N 1
ATOM 779 C CA . ARG A 1 95 ? -0.324 -4.553 3.409 1.00 88.44 95 ARG A CA 1
ATOM 780 C C . ARG A 1 95 ? -0.495 -3.816 4.736 1.00 88.44 95 ARG A C 1
ATOM 782 O O . ARG A 1 95 ? -1.226 -4.292 5.601 1.00 88.44 95 ARG A O 1
ATOM 789 N N . VAL A 1 96 ? 0.157 -2.668 4.891 1.00 86.94 96 VAL A N 1
ATOM 790 C CA . VAL A 1 96 ? 0.092 -1.831 6.096 1.00 86.94 96 VAL A CA 1
ATOM 791 C C . VAL A 1 96 ? -1.333 -1.336 6.325 1.00 86.94 96 VAL A C 1
ATOM 793 O O . VAL A 1 96 ? -1.804 -1.375 7.455 1.00 86.94 96 VAL A O 1
ATOM 796 N N . PHE A 1 97 ? -2.053 -0.945 5.270 1.00 83.06 97 PHE A N 1
ATOM 797 C CA . PHE A 1 97 ? -3.448 -0.524 5.387 1.00 83.06 97 PHE A CA 1
ATOM 798 C C . PHE A 1 97 ? -4.352 -1.645 5.921 1.00 83.06 97 PHE A C 1
ATOM 800 O O . PHE A 1 97 ? -5.166 -1.396 6.807 1.00 83.06 97 PHE A O 1
ATOM 807 N N . GLY A 1 98 ? -4.165 -2.883 5.446 1.00 82.31 98 GLY A N 1
ATOM 808 C CA . GLY A 1 98 ? -4.876 -4.051 5.979 1.00 82.31 98 GLY A CA 1
ATOM 809 C C . GLY A 1 98 ? -4.582 -4.290 7.462 1.00 82.31 98 GLY A C 1
ATOM 810 O O . GLY A 1 98 ? -5.505 -4.365 8.261 1.00 82.31 98 GLY A O 1
ATOM 811 N N . ILE A 1 99 ? -3.301 -4.295 7.847 1.00 84.81 99 ILE A N 1
ATOM 812 C CA . ILE A 1 99 ? -2.889 -4.488 9.250 1.00 84.81 99 ILE A CA 1
ATOM 813 C C . ILE A 1 99 ? -3.463 -3.393 10.158 1.00 84.81 99 ILE A C 1
ATOM 815 O O . ILE A 1 99 ? -3.890 -3.670 11.275 1.00 84.81 99 ILE A O 1
ATOM 819 N N . ILE A 1 100 ? -3.480 -2.141 9.695 1.00 81.88 100 ILE A N 1
ATOM 820 C CA . ILE A 1 100 ? -4.075 -1.034 10.451 1.00 81.88 100 ILE A CA 1
ATOM 821 C C . ILE A 1 100 ? -5.575 -1.270 10.657 1.00 81.88 100 ILE A C 1
ATOM 823 O O . ILE A 1 100 ? -6.073 -1.012 11.750 1.00 81.88 100 ILE A O 1
ATOM 827 N N . MET A 1 101 ? -6.287 -1.770 9.646 1.00 75.62 101 MET A N 1
ATOM 828 C CA . MET A 1 101 ? -7.712 -2.074 9.769 1.00 75.62 101 MET A CA 1
ATOM 829 C C . MET A 1 101 ? -7.969 -3.205 10.772 1.00 75.62 101 MET A C 1
ATOM 831 O O . MET A 1 101 ? -8.815 -3.050 11.652 1.00 75.62 101 MET A O 1
ATOM 835 N N . ASP A 1 102 ? -7.192 -4.287 10.697 1.00 80.88 102 ASP A N 1
ATOM 836 C CA . ASP A 1 102 ? -7.276 -5.411 11.639 1.00 80.88 102 ASP A CA 1
ATOM 837 C C . ASP A 1 102 ? -7.009 -4.940 13.081 1.00 80.88 102 ASP A C 1
ATOM 839 O O . ASP A 1 102 ? -7.715 -5.311 14.020 1.00 80.88 102 ASP A O 1
ATOM 843 N N . LEU A 1 103 ? -6.031 -4.045 13.264 1.00 80.50 103 LEU A N 1
ATOM 844 C CA . LEU A 1 103 ? -5.720 -3.441 14.560 1.00 80.50 103 LEU A CA 1
ATOM 845 C C . LEU A 1 103 ? -6.880 -2.589 15.100 1.00 80.50 103 LEU A C 1
ATOM 847 O O . LEU A 1 103 ? -7.141 -2.606 16.303 1.00 80.50 103 LEU A O 1
ATOM 851 N N . ILE A 1 104 ? -7.575 -1.838 14.240 1.00 73.69 104 ILE A N 1
ATOM 852 C CA . ILE A 1 104 ? -8.735 -1.027 14.638 1.00 73.69 104 ILE A CA 1
ATOM 853 C C . ILE A 1 104 ? -9.890 -1.927 15.081 1.00 73.69 104 ILE A C 1
ATOM 855 O O . ILE A 1 104 ? -10.452 -1.687 16.149 1.00 73.69 104 ILE A O 1
ATOM 859 N N . GLN A 1 105 ? -10.209 -2.967 14.306 1.00 75.88 105 GLN A N 1
ATOM 860 C CA . GLN A 1 105 ? -11.265 -3.923 14.654 1.00 75.88 105 GLN A CA 1
ATOM 861 C C . GLN A 1 105 ? -10.958 -4.616 15.985 1.00 75.88 105 GLN A C 1
ATOM 863 O O . GLN A 1 105 ? -11.790 -4.614 16.889 1.00 75.88 105 GLN A O 1
ATOM 868 N N . SER A 1 106 ? -9.718 -5.081 16.163 1.00 74.62 106 SER A N 1
ATOM 869 C CA . SER A 1 106 ? -9.274 -5.696 17.416 1.00 74.62 106 SER A CA 1
ATOM 870 C C . SER A 1 106 ? -9.353 -4.731 18.612 1.00 74.62 106 SER A C 1
ATOM 872 O O . SER A 1 106 ? -9.763 -5.117 19.708 1.00 74.62 106 SER A O 1
ATOM 874 N N . GLN A 1 107 ? -9.025 -3.445 18.427 1.00 73.56 107 GLN A N 1
ATOM 875 C CA . GLN A 1 107 ? -9.201 -2.436 19.481 1.00 73.56 107 GLN A CA 1
ATOM 876 C C . GLN A 1 107 ? -10.672 -2.152 19.802 1.00 73.56 107 GLN A C 1
ATOM 878 O O . GLN A 1 107 ? -10.994 -1.878 20.961 1.00 73.56 107 GLN A O 1
ATOM 883 N N . GLU A 1 108 ? -11.554 -2.169 18.804 1.00 73.81 108 GLU A N 1
ATOM 884 C CA . GLU A 1 108 ? -12.984 -1.953 19.003 1.00 73.81 108 GLU A CA 1
ATOM 885 C C . GLU A 1 108 ? -13.626 -3.124 19.755 1.00 73.81 108 GLU A C 1
ATOM 887 O O . GLU A 1 108 ? -14.326 -2.885 20.739 1.00 73.81 108 GLU A O 1
ATOM 892 N N . GLU A 1 109 ? -13.289 -4.366 19.400 1.00 74.06 109 GLU A N 1
ATOM 893 C CA . GLU A 1 109 ? -13.701 -5.570 20.131 1.00 74.06 109 GLU A CA 1
ATOM 894 C C . GLU A 1 109 ? -13.219 -5.551 21.587 1.00 74.06 109 GLU A C 1
ATOM 896 O O . GLU A 1 109 ? -14.016 -5.745 22.504 1.00 74.06 109 GLU A O 1
ATOM 901 N N . LEU A 1 110 ? -11.947 -5.218 21.840 1.00 72.50 110 LEU A N 1
ATOM 902 C CA . LEU A 1 110 ? -11.430 -5.075 23.208 1.00 72.50 110 LEU A CA 1
ATOM 903 C C . LEU A 1 110 ? -12.120 -3.945 23.985 1.00 72.50 110 LEU A C 1
ATOM 905 O O . LEU A 1 110 ? -12.306 -4.046 25.200 1.00 72.50 110 LEU A O 1
ATOM 909 N N . GLY A 1 111 ? -12.485 -2.856 23.307 1.00 70.75 111 GLY A N 1
ATOM 910 C CA . GLY A 1 111 ? -13.243 -1.755 23.893 1.00 70.75 111 GLY A CA 1
ATOM 911 C C . GLY A 1 111 ? -14.654 -2.178 24.303 1.00 70.75 111 GLY A C 1
ATOM 912 O O . GLY A 1 111 ? -15.085 -1.854 25.410 1.00 70.75 111 GLY A O 1
ATOM 913 N N . LEU A 1 112 ? -15.345 -2.930 23.443 1.00 68.44 112 LEU A N 1
ATOM 914 C CA . LEU A 1 112 ? -16.669 -3.493 23.714 1.00 68.44 112 LEU A CA 1
ATOM 915 C C . LEU A 1 112 ? -16.613 -4.509 24.857 1.00 68.44 112 LEU A C 1
ATOM 917 O O . LEU A 1 112 ? -17.336 -4.349 25.833 1.00 68.44 112 LEU A O 1
ATOM 921 N N . MET A 1 113 ? -15.672 -5.456 24.824 1.00 64.50 113 MET A N 1
ATOM 922 C CA . MET A 1 113 ? -15.484 -6.446 25.892 1.00 64.50 113 MET A CA 1
ATOM 923 C C . MET A 1 113 ? -15.180 -5.801 27.250 1.00 64.50 113 MET A C 1
ATOM 925 O O . MET A 1 113 ? -15.720 -6.220 28.272 1.00 64.50 113 MET A O 1
ATOM 929 N N . LYS A 1 114 ? -14.345 -4.752 27.295 1.00 65.88 114 LYS A N 1
ATOM 930 C CA . LYS A 1 114 ? -14.092 -4.005 28.540 1.00 65.88 114 LYS A CA 1
ATOM 931 C C . LYS A 1 114 ? -15.325 -3.254 29.022 1.00 65.88 114 LYS A C 1
ATOM 933 O O . LYS A 1 114 ? -15.560 -3.201 30.227 1.00 65.88 114 LYS A O 1
ATOM 938 N N . LYS A 1 115 ? -16.100 -2.670 28.106 1.00 63.06 115 LYS A N 1
ATOM 939 C CA . LYS A 1 115 ? -17.322 -1.941 28.445 1.00 63.06 115 LYS A CA 1
ATOM 940 C C . LYS A 1 115 ? -18.407 -2.891 28.950 1.00 63.06 115 LYS A C 1
ATOM 942 O O . LYS A 1 115 ? -18.990 -2.604 29.986 1.00 63.06 115 LYS A O 1
ATOM 947 N N . ASP A 1 116 ? -18.601 -4.041 28.317 1.00 58.97 116 ASP A N 1
ATOM 948 C CA . ASP A 1 116 ? -19.569 -5.052 28.754 1.00 58.97 116 ASP A CA 1
ATOM 949 C C . ASP A 1 116 ? -19.129 -5.745 30.051 1.00 58.97 116 ASP A C 1
ATOM 951 O O . ASP A 1 116 ? -19.943 -5.931 30.961 1.00 58.97 116 ASP A O 1
ATOM 955 N N . GLY A 1 117 ? -17.829 -6.027 30.196 1.00 57.66 117 GLY A N 1
ATOM 956 C CA . GLY A 1 117 ? -17.241 -6.604 31.408 1.00 57.66 117 GLY A CA 1
ATOM 957 C C . GLY A 1 117 ? -17.253 -5.664 32.621 1.00 57.66 117 GLY A C 1
ATOM 958 O O . GLY A 1 117 ? -17.461 -6.119 33.746 1.00 57.66 117 GLY A O 1
ATOM 959 N N . GLN A 1 118 ? -17.088 -4.349 32.426 1.00 55.38 118 GLN A N 1
ATOM 960 C CA . GLN A 1 118 ? -17.185 -3.358 33.510 1.00 55.38 118 GLN A CA 1
ATOM 961 C C . GLN A 1 118 ? -18.615 -2.853 33.756 1.00 55.38 118 GLN A C 1
ATOM 963 O O . GLN A 1 118 ? -18.941 -2.503 34.888 1.00 55.38 118 GLN A O 1
ATOM 968 N N . SER A 1 119 ? -19.483 -2.805 32.742 1.00 56.03 119 SER A N 1
ATOM 969 C CA . SER A 1 119 ? -20.811 -2.191 32.877 1.00 56.03 119 SER A CA 1
ATOM 970 C C . SER A 1 119 ? -21.867 -3.126 33.457 1.00 56.03 119 SER A C 1
ATOM 972 O O . SER A 1 119 ? -22.806 -2.639 34.074 1.00 56.03 119 SER A O 1
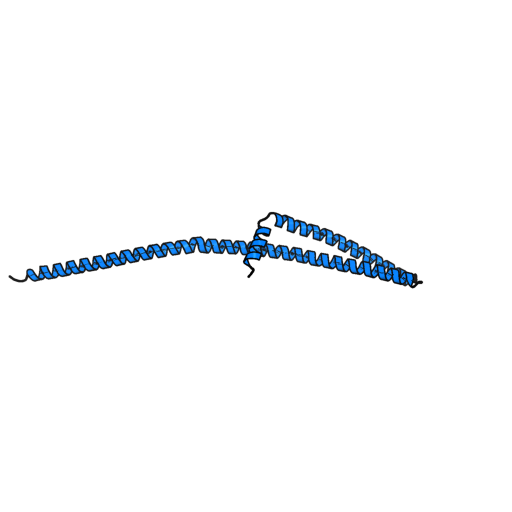ATOM 974 N N . SER A 1 120 ? -21.759 -4.443 33.270 1.00 58.25 120 SER A N 1
ATOM 975 C CA . SER A 1 120 ? -22.812 -5.371 33.707 1.00 58.25 120 SER A CA 1
ATOM 976 C C . SER A 1 120 ? -22.470 -6.050 35.035 1.00 58.25 120 SER A C 1
ATOM 978 O O . SER A 1 120 ? -23.218 -5.938 36.002 1.00 58.25 120 SER A O 1
ATOM 980 N N . ALA A 1 121 ? -21.313 -6.701 35.133 1.00 58.19 121 ALA A N 1
ATOM 981 C CA . ALA A 1 121 ? -20.936 -7.450 36.328 1.00 58.19 121 ALA A CA 1
ATOM 982 C C . ALA A 1 121 ? -20.509 -6.529 37.481 1.00 58.19 121 ALA A C 1
ATOM 984 O O 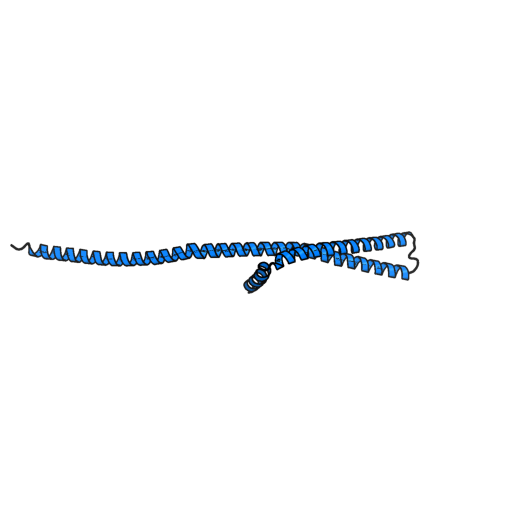. ALA A 1 121 ? -21.042 -6.630 38.583 1.00 58.19 121 ALA A O 1
ATOM 985 N N . ALA A 1 122 ? -19.599 -5.579 37.239 1.00 60.50 122 ALA A N 1
ATOM 986 C CA . ALA A 1 122 ? -19.044 -4.749 38.312 1.00 60.50 122 ALA A CA 1
ATOM 987 C C . ALA A 1 122 ? -20.072 -3.778 38.926 1.00 60.50 122 ALA A C 1
ATOM 989 O O . ALA A 1 122 ? -20.075 -3.570 40.139 1.00 60.50 122 ALA A O 1
ATOM 990 N N . GLN A 1 123 ? -20.988 -3.220 38.125 1.00 62.28 123 GLN A N 1
ATOM 991 C CA . GLN A 1 123 ? -22.078 -2.376 38.635 1.00 62.28 123 GLN A CA 1
ATOM 992 C C . GLN A 1 123 ? -23.124 -3.175 39.422 1.00 62.28 123 GLN A C 1
ATOM 994 O O . GLN A 1 123 ? -23.594 -2.699 40.458 1.00 62.28 123 GLN A O 1
ATOM 999 N N . ASN A 1 124 ? -23.466 -4.388 38.974 1.00 66.88 124 ASN A N 1
ATOM 1000 C CA . ASN A 1 124 ? -24.382 -5.260 39.708 1.00 66.88 124 ASN A CA 1
ATOM 1001 C C . ASN A 1 124 ? -23.763 -5.756 41.019 1.00 66.88 124 ASN A C 1
ATOM 1003 O O . ASN A 1 124 ? -24.434 -5.723 42.049 1.00 66.88 124 ASN A O 1
ATOM 1007 N N . PHE A 1 125 ? -22.478 -6.124 41.021 1.00 67.94 125 PHE A N 1
ATOM 1008 C CA . PHE A 1 125 ? -21.775 -6.494 42.250 1.00 67.94 125 PHE A CA 1
ATOM 1009 C C . PHE A 1 125 ? -21.669 -5.327 43.229 1.00 67.94 125 PHE A C 1
ATOM 1011 O O . PHE A 1 125 ? -21.931 -5.511 44.414 1.00 67.94 125 PHE A O 1
ATOM 1018 N N . LYS A 1 126 ? -21.388 -4.108 42.753 1.00 72.31 126 LYS A N 1
ATOM 1019 C CA . LYS A 1 126 ? -21.357 -2.925 43.621 1.00 72.31 126 LYS A CA 1
ATOM 1020 C C . LYS A 1 126 ? -22.717 -2.646 44.272 1.00 72.31 126 LYS A C 1
ATOM 1022 O O . LYS A 1 126 ? -22.777 -2.433 45.479 1.00 72.31 126 LYS A O 1
ATOM 1027 N N . LYS A 1 127 ? -23.814 -2.730 43.508 1.00 75.12 127 LYS A N 1
ATOM 1028 C CA . LYS A 1 127 ? -25.178 -2.589 44.051 1.00 75.12 127 LYS A CA 1
ATOM 1029 C C . LYS A 1 127 ? -25.533 -3.691 45.054 1.00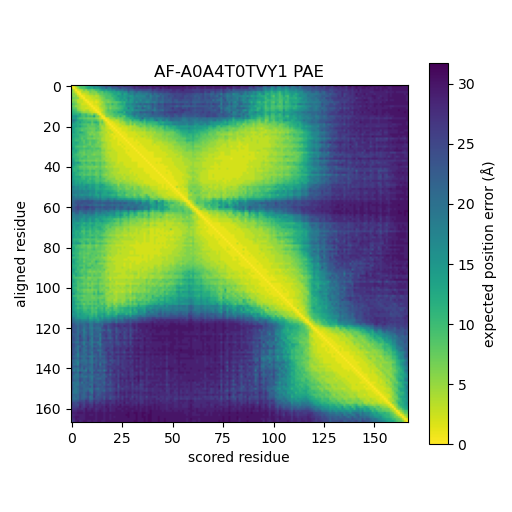 75.12 127 LYS A C 1
ATOM 1031 O O . LYS A 1 127 ? -26.187 -3.403 46.051 1.00 75.12 127 LYS A O 1
ATOM 1036 N N . GLN A 1 128 ? -25.116 -4.935 44.806 1.00 72.38 128 GLN A N 1
ATOM 1037 C CA . GLN A 1 128 ? -25.352 -6.045 45.737 1.00 72.38 128 GLN A CA 1
ATOM 1038 C C . GLN A 1 128 ? -24.573 -5.879 47.045 1.00 72.38 128 GLN A C 1
ATOM 1040 O O . GLN A 1 128 ? -25.137 -6.127 48.107 1.00 72.38 128 GLN A O 1
ATOM 1045 N N . ILE A 1 129 ? -23.324 -5.411 46.984 1.00 74.88 129 ILE A N 1
ATOM 1046 C CA . ILE A 1 129 ? -22.515 -5.114 48.175 1.00 74.88 129 ILE A CA 1
ATOM 1047 C C . ILE A 1 129 ? -23.176 -4.002 49.002 1.00 74.88 129 ILE A C 1
ATOM 1049 O O . ILE A 1 129 ? -23.440 -4.199 50.182 1.00 74.88 129 ILE A O 1
ATOM 1053 N N . GLU A 1 130 ? -23.571 -2.890 48.375 1.00 77.31 130 GLU A N 1
ATOM 1054 C CA . GLU A 1 130 ? -24.249 -1.778 49.067 1.00 77.31 130 GLU A CA 1
ATOM 1055 C C . GLU A 1 130 ? -25.629 -2.157 49.646 1.00 77.31 130 GLU A C 1
ATOM 1057 O O . GLU A 1 130 ? -26.108 -1.532 50.598 1.00 77.31 130 GLU A O 1
ATOM 1062 N N . ALA A 1 131 ? -26.316 -3.145 49.063 1.00 80.38 131 ALA A N 1
ATOM 1063 C CA . ALA A 1 131 ? -27.555 -3.690 49.616 1.00 80.38 131 ALA A CA 1
ATOM 1064 C C . ALA A 1 131 ? -27.277 -4.602 50.821 1.00 80.38 131 ALA A C 1
ATOM 1066 O O . ALA A 1 131 ? -27.945 -4.481 51.848 1.00 80.38 131 ALA A O 1
ATOM 1067 N N . LYS A 1 132 ? -26.261 -5.470 50.720 1.00 77.38 132 LYS A N 1
ATOM 1068 C CA . LYS A 1 132 ? -25.852 -6.381 51.795 1.00 77.38 132 LYS A CA 1
ATOM 1069 C C . LYS A 1 132 ? -25.292 -5.644 53.008 1.00 77.38 132 LYS A C 1
ATOM 1071 O O . LYS A 1 132 ? -25.635 -6.011 54.125 1.00 77.38 132 LYS A O 1
ATOM 1076 N N . ASP A 1 133 ? -24.528 -4.573 52.814 1.00 81.00 133 ASP A N 1
ATOM 1077 C CA . ASP A 1 133 ? -24.020 -3.752 53.921 1.00 81.00 133 ASP A CA 1
ATOM 1078 C C . ASP A 1 133 ? -25.155 -3.092 54.716 1.00 81.00 133 ASP A C 1
ATOM 1080 O O . ASP A 1 133 ? -25.142 -3.104 55.948 1.00 81.00 133 ASP A O 1
ATOM 1084 N N . ARG A 1 134 ? -26.194 -2.595 54.029 1.00 86.00 134 ARG A N 1
ATOM 1085 C CA . ARG A 1 134 ? -27.402 -2.061 54.681 1.00 86.00 134 ARG A CA 1
ATOM 1086 C C . ARG A 1 134 ? -28.160 -3.133 55.457 1.00 86.00 134 ARG A C 1
ATOM 1088 O O . ARG A 1 134 ? -28.602 -2.886 56.576 1.00 86.00 134 ARG A O 1
ATOM 1095 N N . GLU A 1 135 ? -28.290 -4.323 54.882 1.00 85.44 135 GLU A N 1
ATOM 1096 C CA . GLU A 1 135 ? -28.947 -5.467 55.520 1.00 85.44 135 GLU A CA 1
ATOM 1097 C C . GLU A 1 135 ? -28.191 -5.904 56.789 1.00 85.44 135 GLU A C 1
ATOM 1099 O O . GLU A 1 135 ? -28.801 -6.106 57.839 1.00 85.44 135 GLU A O 1
ATOM 1104 N N . ILE A 1 136 ? -26.854 -5.943 56.735 1.00 85.31 136 ILE A N 1
ATOM 1105 C CA . ILE A 1 136 ? -25.980 -6.224 57.884 1.00 85.31 136 ILE A CA 1
ATOM 1106 C C . ILE A 1 136 ? -26.122 -5.147 58.966 1.00 85.31 136 ILE A C 1
ATOM 1108 O O . ILE A 1 136 ? -26.150 -5.473 60.155 1.00 85.31 136 ILE A O 1
ATOM 1112 N N . GLU A 1 137 ? -26.218 -3.870 58.595 1.00 89.69 137 GLU A N 1
ATOM 1113 C CA . GLU A 1 137 ? -26.395 -2.781 59.558 1.00 89.69 137 GLU A CA 1
ATOM 1114 C C . GLU A 1 137 ? -27.748 -2.873 60.282 1.00 89.69 137 GLU A C 1
ATOM 1116 O O . GLU A 1 137 ? -27.815 -2.724 61.507 1.00 89.69 137 GLU A O 1
ATOM 1121 N N . ILE A 1 138 ? -28.818 -3.184 59.546 1.00 89.69 138 ILE A N 1
ATOM 1122 C CA . ILE A 1 138 ? -30.157 -3.404 60.109 1.00 89.69 138 ILE A CA 1
ATOM 1123 C C . ILE A 1 138 ? -30.147 -4.620 61.039 1.00 89.69 138 ILE A C 1
ATOM 1125 O O . ILE A 1 138 ? -30.619 -4.522 62.171 1.00 89.69 138 ILE A O 1
ATOM 1129 N N . LEU A 1 139 ? -29.551 -5.737 60.613 1.00 87.75 139 LEU A N 1
ATOM 1130 C CA . LEU A 1 139 ? -29.431 -6.949 61.427 1.00 87.75 139 LEU A CA 1
ATOM 1131 C C . LEU A 1 139 ? -28.622 -6.705 62.708 1.00 87.75 139 LEU A C 1
ATOM 1133 O O . LEU A 1 139 ? -29.003 -7.182 63.777 1.00 87.75 139 LEU A O 1
ATOM 1137 N N . LYS A 1 140 ? -27.542 -5.916 62.648 1.00 89.75 140 LYS A N 1
ATOM 1138 C CA . LYS A 1 140 ? -26.781 -5.512 63.843 1.00 89.75 140 LYS A CA 1
ATOM 1139 C C . LYS A 1 140 ? -27.620 -4.662 64.796 1.00 89.75 140 LYS A C 1
ATOM 1141 O O . LYS A 1 140 ? -27.573 -4.890 66.007 1.00 89.75 140 LYS A O 1
ATOM 1146 N N . LYS A 1 141 ? -28.399 -3.710 64.272 1.00 91.00 141 LYS A N 1
ATOM 1147 C CA . LYS A 1 141 ? -29.324 -2.883 65.068 1.00 91.00 141 LYS A CA 1
ATOM 1148 C C . LYS A 1 141 ? -30.417 -3.731 65.724 1.00 91.00 141 LYS A C 1
ATOM 1150 O O . LYS A 1 141 ? -30.658 -3.587 66.918 1.00 91.00 141 LYS A O 1
ATOM 1155 N N . GLN A 1 142 ? -31.010 -4.666 64.988 1.00 88.50 142 GLN A N 1
ATOM 1156 C CA . GLN A 1 142 ? -32.016 -5.585 65.526 1.00 88.50 142 GLN A CA 1
ATOM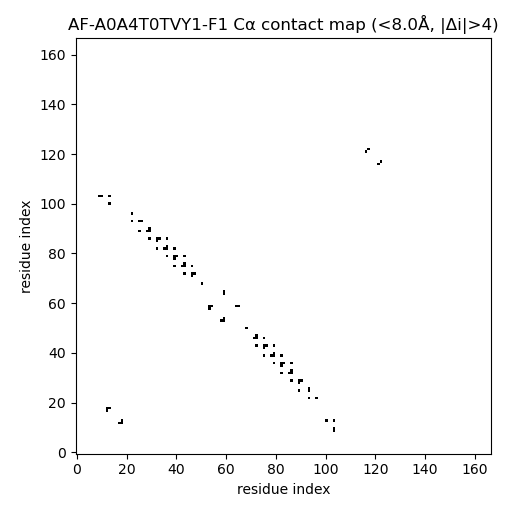 1157 C C . GLN A 1 142 ? -31.429 -6.528 66.582 1.00 88.50 142 GLN A C 1
ATOM 1159 O O . GLN A 1 142 ? -32.019 -6.692 67.643 1.00 88.50 142 GLN A O 1
ATOM 1164 N N . SER A 1 143 ? -30.246 -7.099 66.345 1.00 84.69 143 SER A N 1
ATOM 1165 C CA . SER A 1 143 ? -29.573 -7.971 67.315 1.00 84.69 143 SER A CA 1
ATOM 1166 C C . SER A 1 143 ? -29.231 -7.232 68.611 1.00 84.69 143 SER A C 1
ATOM 1168 O O . SER A 1 143 ? -29.473 -7.746 69.702 1.00 84.69 143 SER A O 1
ATOM 1170 N N . THR A 1 144 ? -28.727 -5.998 68.524 1.00 88.25 144 THR A N 1
ATOM 1171 C CA . THR A 1 144 ? -28.443 -5.185 69.720 1.00 88.25 144 THR A CA 1
ATOM 1172 C C . THR A 1 144 ? -29.712 -4.782 70.466 1.00 88.25 144 THR A C 1
ATOM 1174 O O . THR A 1 144 ? -29.718 -4.833 71.693 1.00 88.25 144 THR A O 1
ATOM 1177 N N . GLN A 1 145 ? -30.795 -4.433 69.765 1.00 89.06 145 GLN A N 1
ATOM 1178 C CA . GLN A 1 145 ? -32.097 -4.186 70.396 1.00 89.06 145 GLN A CA 1
ATOM 1179 C C . GLN A 1 145 ? -32.653 -5.442 71.076 1.00 89.06 145 GLN A C 1
ATOM 1181 O O . GLN A 1 145 ? -33.085 -5.365 72.221 1.00 89.06 145 GLN A O 1
ATOM 1186 N N . ASN A 1 146 ? -32.585 -6.599 70.415 1.00 86.38 146 ASN A N 1
ATOM 1187 C CA . ASN A 1 146 ? -33.079 -7.858 70.963 1.00 86.38 146 ASN A CA 1
ATOM 1188 C C . ASN A 1 146 ? -32.277 -8.301 72.197 1.00 86.38 146 ASN A C 1
ATOM 1190 O O . ASN A 1 146 ? -32.863 -8.700 73.194 1.00 86.38 146 ASN A O 1
ATOM 1194 N N . ASN A 1 147 ? -30.946 -8.166 72.175 1.00 86.56 147 ASN A N 1
ATOM 1195 C CA . ASN A 1 147 ? -30.104 -8.451 73.343 1.00 86.56 147 ASN A CA 1
ATOM 1196 C C . ASN A 1 147 ? -30.409 -7.514 74.521 1.00 86.56 147 ASN A C 1
ATOM 1198 O O . ASN A 1 147 ? -30.440 -7.969 75.661 1.00 86.56 147 ASN A O 1
ATOM 1202 N N . LYS A 1 148 ? -30.668 -6.224 74.263 1.00 88.81 148 LYS A N 1
ATOM 1203 C CA . LYS A 1 148 ? -31.096 -5.283 75.311 1.00 88.81 148 LYS A CA 1
ATOM 1204 C C . LYS A 1 148 ? -32.435 -5.693 75.919 1.00 88.81 148 LYS A C 1
ATOM 1206 O O . LYS A 1 148 ? -32.514 -5.822 77.133 1.00 88.81 148 LYS A O 1
ATOM 1211 N N . ALA A 1 149 ? -33.434 -5.981 75.086 1.00 83.50 149 ALA A N 1
ATOM 1212 C CA . ALA A 1 149 ? -34.737 -6.452 75.551 1.00 83.50 149 ALA A CA 1
ATOM 1213 C C . ALA A 1 149 ? -34.624 -7.768 76.341 1.00 83.50 149 ALA A C 1
ATOM 1215 O O . ALA A 1 149 ? -35.289 -7.942 77.357 1.00 83.50 149 ALA A O 1
ATOM 1216 N N . MET A 1 150 ? -33.752 -8.686 75.913 1.00 80.88 150 MET A N 1
ATOM 1217 C CA . MET A 1 150 ? -33.522 -9.947 76.616 1.00 80.88 150 MET A CA 1
ATOM 1218 C C . MET A 1 150 ? -32.862 -9.729 77.985 1.00 80.88 150 MET A C 1
ATOM 1220 O O . MET A 1 150 ?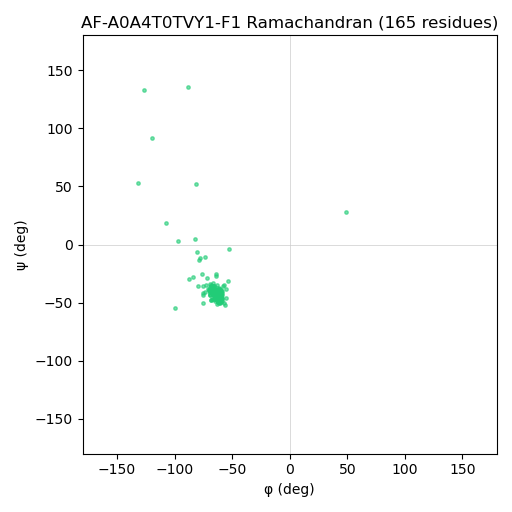 -33.305 -10.328 78.960 1.00 80.88 150 MET A O 1
ATOM 1224 N N . ASN A 1 151 ? -31.868 -8.840 78.084 1.00 86.56 151 ASN A N 1
ATOM 1225 C CA . ASN A 1 151 ? -31.265 -8.469 79.368 1.00 86.56 151 ASN A CA 1
ATOM 1226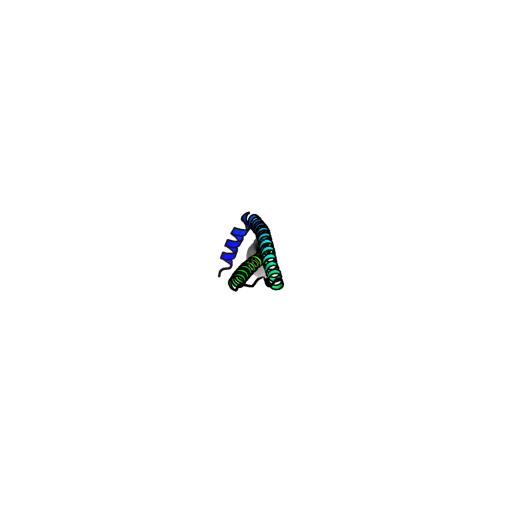 C C . ASN A 1 151 ? -32.279 -7.790 80.297 1.00 86.56 151 ASN A C 1
ATOM 1228 O O . ASN A 1 151 ? -32.376 -8.169 81.457 1.00 86.56 151 ASN A O 1
ATOM 1232 N N . GLU A 1 152 ? -33.095 -6.864 79.786 1.00 86.50 152 GLU A N 1
ATOM 1233 C CA . GLU A 1 152 ? -34.154 -6.215 80.570 1.00 86.50 152 GLU A CA 1
ATOM 1234 C C . GLU A 1 152 ? -35.189 -7.226 81.089 1.00 86.50 152 GLU A C 1
ATOM 1236 O O . GLU A 1 152 ? -35.619 -7.147 82.239 1.00 86.50 152 GLU A O 1
ATOM 1241 N N . LEU A 1 153 ? -35.579 -8.215 80.277 1.00 82.88 153 LEU A N 1
ATOM 1242 C CA . LEU A 1 153 ? -36.474 -9.294 80.708 1.00 82.88 153 LEU A CA 1
ATOM 1243 C C . LEU A 1 153 ? -35.838 -10.182 81.785 1.00 82.88 153 LEU A C 1
ATOM 1245 O O . LEU A 1 153 ? -36.525 -10.566 82.730 1.00 82.88 153 LEU A O 1
ATOM 1249 N N . VAL A 1 154 ? -34.544 -10.490 81.669 1.00 81.38 154 VAL A N 1
ATOM 1250 C CA . VAL A 1 154 ? -33.797 -11.260 82.676 1.00 81.38 154 VAL A CA 1
ATOM 1251 C C . VAL A 1 154 ? -33.663 -10.473 83.982 1.00 81.38 154 VAL A C 1
ATOM 1253 O O . VAL A 1 154 ? -33.906 -11.032 85.050 1.00 81.38 154 VAL A O 1
ATOM 1256 N N . ASP A 1 155 ? -33.366 -9.176 83.924 1.00 83.81 155 ASP A N 1
ATOM 1257 C CA . ASP A 1 155 ? -33.271 -8.305 85.102 1.00 83.81 155 ASP A CA 1
ATOM 1258 C C . ASP A 1 155 ? -34.634 -8.142 85.801 1.00 83.81 155 ASP A C 1
ATOM 1260 O O . ASP A 1 155 ? -34.738 -8.213 87.031 1.00 83.81 155 ASP A O 1
ATOM 1264 N N . ASN A 1 156 ? -35.716 -8.023 85.027 1.00 80.44 156 ASN A N 1
ATOM 1265 C CA . ASN A 1 156 ? -37.086 -8.008 85.546 1.00 80.44 156 ASN A CA 1
ATOM 1266 C C . ASN A 1 156 ? -37.505 -9.366 86.146 1.00 80.44 156 ASN A C 1
ATOM 1268 O O . ASN A 1 156 ? -38.185 -9.420 87.175 1.00 80.44 156 ASN A O 1
ATOM 1272 N N . ALA A 1 157 ? -37.082 -10.486 85.555 1.00 74.31 157 ALA A N 1
ATOM 1273 C CA . ALA A 1 157 ? -37.311 -11.822 86.110 1.00 74.31 157 ALA A CA 1
ATOM 1274 C C . ALA A 1 157 ? -36.510 -12.053 87.407 1.00 74.31 157 ALA A C 1
ATOM 1276 O O . ALA A 1 157 ? -37.034 -12.614 88.370 1.00 74.31 157 ALA A O 1
ATOM 1277 N N . ASN A 1 158 ? -35.269 -11.564 87.475 1.00 71.69 158 ASN A N 1
ATOM 1278 C CA . ASN A 1 158 ? -34.420 -11.662 88.663 1.00 71.69 158 ASN A CA 1
ATOM 1279 C C . ASN A 1 158 ? -34.937 -10.790 89.818 1.00 71.69 158 ASN A C 1
ATOM 1281 O O . ASN A 1 158 ? -34.973 -11.246 90.961 1.00 71.69 158 ASN A O 1
ATOM 1285 N N . SER A 1 159 ? -35.402 -9.570 89.535 1.00 69.44 159 SER A N 1
ATOM 1286 C CA . SER A 1 159 ? -36.001 -8.689 90.550 1.00 69.44 159 SER A CA 1
ATOM 1287 C C . SER A 1 159 ? -37.359 -9.204 91.053 1.00 69.44 159 SER A C 1
ATOM 1289 O O . SER A 1 159 ? -37.598 -9.217 92.260 1.00 69.44 159 SER A O 1
ATOM 1291 N N . SER A 1 160 ? -38.216 -9.735 90.173 1.00 59.62 160 SER A N 1
ATOM 1292 C CA . SER A 1 160 ? -39.499 -10.347 90.568 1.00 59.62 160 SER A CA 1
ATOM 1293 C C . SER A 1 160 ? -39.356 -11.702 91.282 1.00 59.62 160 SER A C 1
ATOM 1295 O O . SER A 1 160 ? -40.176 -12.030 92.144 1.00 59.62 160 SER A O 1
ATOM 1297 N N . SER A 1 161 ? -38.303 -12.477 90.994 1.00 56.88 161 SER A N 1
ATOM 1298 C CA . SER A 1 161 ? -37.971 -13.702 91.737 1.00 56.88 161 SER A CA 1
ATOM 1299 C C . SER A 1 161 ? -37.329 -13.418 93.102 1.00 56.88 161 SER A C 1
ATOM 1301 O O . SER A 1 161 ? -37.441 -14.257 93.999 1.00 56.88 161 SER A O 1
ATOM 1303 N N . GLY A 1 162 ? -36.675 -12.265 93.280 1.00 53.78 162 GLY A N 1
ATOM 1304 C CA . GLY A 1 162 ? -36.117 -11.820 94.562 1.00 53.78 162 GLY A CA 1
ATOM 1305 C C . GLY A 1 162 ? -37.190 -11.446 95.590 1.00 53.78 162 GLY A C 1
ATOM 1306 O O . GLY A 1 162 ? -37.041 -11.751 96.768 1.00 53.78 162 GLY A O 1
ATOM 1307 N N . SER A 1 163 ? -38.322 -10.886 95.151 1.00 48.38 163 SER A N 1
ATOM 1308 C CA . SER A 1 163 ? -39.425 -10.488 96.044 1.00 48.38 163 SER A CA 1
ATOM 1309 C C . SER A 1 163 ? -40.357 -11.629 96.482 1.00 48.38 163 SER A C 1
ATOM 1311 O O . SER A 1 163 ? -41.227 -11.409 97.319 1.00 48.38 163 SER A O 1
ATOM 1313 N N . LYS A 1 164 ? -40.207 -12.852 95.949 1.00 48.38 164 LYS A N 1
ATOM 1314 C CA . LYS A 1 164 ? -41.038 -14.017 96.328 1.00 48.38 164 LYS A CA 1
ATOM 1315 C C . LYS A 1 164 ? -40.407 -14.947 97.376 1.00 48.38 164 LYS A C 1
ATOM 1317 O O . LYS A 1 164 ? -41.020 -15.957 97.706 1.00 48.38 164 LYS A O 1
ATOM 1322 N N . LYS A 1 165 ? -39.217 -14.631 97.904 1.00 46.75 165 LYS A N 1
ATOM 1323 C CA . LYS A 1 165 ? -38.509 -15.447 98.915 1.00 46.75 165 LYS A CA 1
ATOM 1324 C C . LYS A 1 165 ? -38.484 -14.855 100.333 1.00 46.75 165 LYS A C 1
ATOM 1326 O O . LYS A 1 165 ? -37.695 -15.305 101.153 1.00 46.75 165 LYS A O 1
ATOM 1331 N N . GLU A 1 166 ? -39.366 -13.911 100.646 1.00 46.59 166 GLU A N 1
ATOM 1332 C CA . GLU A 1 166 ? -39.667 -13.535 102.034 1.00 46.59 166 GLU A CA 1
ATOM 1333 C C . GLU A 1 166 ? -41.147 -13.787 102.324 1.00 46.59 166 GLU A C 1
ATOM 1335 O O . GLU A 1 166 ? -42.002 -12.943 102.055 1.00 46.59 166 GLU A O 1
ATOM 1340 N N . LYS A 1 167 ? -41.443 -14.987 102.828 1.00 34.69 167 LYS A N 1
ATOM 1341 C CA . LYS A 1 167 ? -42.490 -15.277 103.815 1.00 34.69 167 LYS A CA 1
ATOM 1342 C C . LYS A 1 167 ? -42.357 -16.710 104.308 1.00 34.69 167 LYS A C 1
ATOM 1344 O O . LYS A 1 167 ? -42.116 -17.595 103.459 1.00 34.69 167 LYS A O 1
#

Secondary structure (DSSP, 8-state):
--HHHHHHHHHHHHHSTHHHHHHHHHHHHHHHHHHHHHHHHHHHHHHHHHHHHHHHTT---SHHHHHHHHHHHHHHHHHHHHHHHHHHHHHHHHHHHHHHHHHHHHHHHHHHHHHHIIIIIIHHHHHHHHHHHHHHHHHHHHHHHHHHHHHHHHHHHHHHHHTTS--

InterPro domains:
  IPR008417 B-cell receptor-associated protein 29/31 [PTHR12701] (10-155)
  IPR040463 BAP29/BAP31, transmembrane domain [PF05529] (2-110)

Foldseek 3Di:
DPPPVVLVVVVVCLVDPVLVVVLVVLVVVLVVLVVQLVVLVVQLVVLVVVVVVCVVVVVPVDPVVVVVSVVSNVVSVVSNVVSVVVNVVSVVCSVVSVVSNVVSVVVVVVVVCVCCVCVPPVVVVVVVVVVVVVVVVVVVVVVVVVVVVVVVVVVVVVVVVVVVPDD

Organism: NCBI:txid1708541

Nearest PDB structures (foldseek):
  7p3r-assembly1_C  TM=7.697E-01  e=8.964E+00  Vibrio cholerae O1 biovar El Tor str. N16961